Protein AF-A0AAW0KGP2-F1 (afdb_monomer_lite)

Foldseek 3Di:
DDDDDDDDDDDDDDDDPVPPCQLVVWFKKWFQQPDPQFATWIWTWHDDDDPDAIWTQTPVPRDTDHLQVRRVVRVHDRDPCSVVRMGGDPPPSPPD

Sequence (96 aa):
MDSPSKKPDHVENRVKEAGMNAMEDMPCVFTKGDGPNGRRVDGILYKYGKGEEVRIMCVCHGTFLSPAEFVKHAGGGDVTHPLRHIVINPSSTSFL

Radius of gyration: 21.21 Å; chains: 1; bounding box: 27×23×72 Å

pLDDT: mean 72.98, std 19.43, range [34.47, 94.0]

Secondary structure (DSSP, 8-state):
----------------SSSSSSSTT--EEEE---STT----EEEEE--TTTPPPEEEETTT--EE-HHHHHHHTT----S-GGGGEEE-GGGG---

Structure (mmCIF, N/CA/C/O backbone):
data_AF-A0AAW0KGP2-F1
#
_entry.id   AF-A0AAW0KGP2-F1
#
loop_
_atom_site.group_PDB
_atom_site.id
_atom_site.type_symbol
_atom_site.label_atom_id
_atom_site.label_alt_id
_atom_site.label_comp_id
_atom_site.label_asym_id
_atom_site.label_entity_id
_atom_site.label_seq_id
_atom_site.pdbx_PDB_ins_code
_atom_site.Cartn_x
_atom_site.Cartn_y
_atom_site.Cartn_z
_atom_site.occupancy
_atom_site.B_iso_or_equiv
_atom_site.auth_seq_id
_atom_site.auth_comp_id
_atom_site.auth_asym_id
_atom_site.auth_atom_id
_atom_site.pdbx_PDB_model_num
ATOM 1 N N . MET A 1 1 ? 8.317 -13.909 60.069 1.00 39.00 1 MET A N 1
ATOM 2 C CA . MET A 1 1 ? 7.043 -14.505 60.492 1.00 39.00 1 MET A CA 1
ATOM 3 C C . MET A 1 1 ? 6.015 -13.386 60.522 1.00 39.00 1 MET A C 1
ATOM 5 O O . MET A 1 1 ? 6.074 -12.532 61.392 1.00 39.00 1 MET A O 1
ATOM 9 N N . ASP A 1 2 ? 5.229 -13.365 59.441 1.00 34.47 2 ASP A N 1
ATOM 10 C CA . ASP A 1 2 ? 3.799 -13.030 59.376 1.00 34.47 2 ASP A CA 1
ATOM 11 C C . ASP A 1 2 ? 3.324 -11.569 59.525 1.00 34.47 2 ASP A C 1
ATOM 13 O O . ASP A 1 2 ? 3.557 -10.874 60.509 1.00 34.47 2 ASP A O 1
ATOM 17 N N . SER A 1 3 ? 2.591 -11.138 58.491 1.00 44.84 3 SER A N 1
ATOM 18 C CA . SER A 1 3 ? 1.701 -9.969 58.431 1.00 44.84 3 SER A CA 1
ATOM 19 C C . SER A 1 3 ? 0.517 -10.092 59.412 1.00 44.84 3 SER A C 1
ATOM 21 O O . SER A 1 3 ? 0.280 -11.176 59.947 1.00 44.84 3 SER A O 1
ATOM 23 N N . PRO A 1 4 ? -0.306 -9.033 59.593 1.00 50.16 4 PRO A N 1
ATOM 24 C CA . PRO A 1 4 ? -1.526 -8.969 58.769 1.00 50.16 4 PRO A CA 1
ATOM 25 C C . PRO A 1 4 ? -2.055 -7.565 58.382 1.00 50.16 4 PRO A C 1
ATOM 27 O O . PRO A 1 4 ? -1.877 -6.562 59.066 1.00 50.16 4 PRO A O 1
ATOM 30 N N . SER A 1 5 ? -2.785 -7.579 57.262 1.00 53.88 5 SER A N 1
ATOM 31 C CA . SER A 1 5 ? -3.578 -6.556 56.564 1.00 53.88 5 SER A CA 1
ATOM 32 C C . SER A 1 5 ? -4.433 -5.576 57.382 1.00 53.88 5 SER A C 1
ATOM 34 O O . SER A 1 5 ? -5.180 -5.977 58.274 1.00 53.88 5 SER A O 1
ATOM 36 N N . LYS A 1 6 ? -4.536 -4.334 56.878 1.00 45.31 6 LYS A N 1
ATOM 37 C CA . LYS A 1 6 ? -5.795 -3.563 56.858 1.00 45.31 6 LYS A CA 1
ATOM 38 C C . LYS A 1 6 ? -5.825 -2.575 55.681 1.00 45.31 6 LYS A C 1
ATOM 40 O O . LYS A 1 6 ? -4.973 -1.711 55.542 1.00 45.31 6 LYS A O 1
ATOM 45 N N . LYS A 1 7 ? -6.826 -2.773 54.830 1.00 49.00 7 LYS A N 1
ATOM 46 C CA . LYS A 1 7 ? -7.209 -2.011 53.635 1.00 49.00 7 LYS A CA 1
ATOM 47 C C . LYS A 1 7 ? -8.081 -0.806 54.017 1.00 49.00 7 LYS A C 1
ATOM 49 O O . LYS A 1 7 ? -8.911 -0.965 54.914 1.00 49.00 7 LYS A O 1
ATOM 54 N N . PRO A 1 8 ? -7.969 0.333 53.319 1.00 43.59 8 PRO A N 1
ATOM 55 C CA . PRO A 1 8 ? -9.096 1.231 53.145 1.00 43.59 8 PRO A CA 1
ATOM 56 C C . PRO A 1 8 ? -9.498 1.2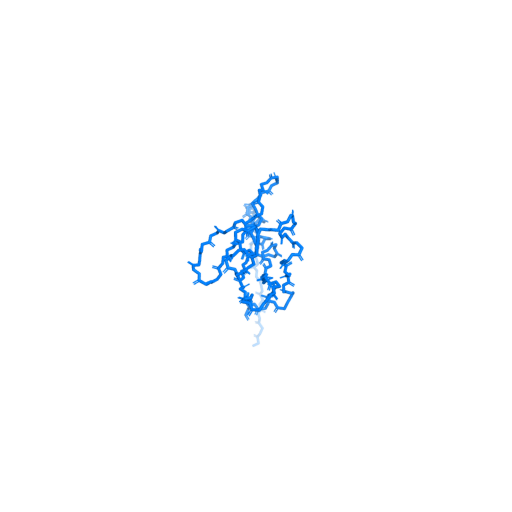88 51.668 1.00 43.59 8 PRO A C 1
ATOM 58 O O . PRO A 1 8 ? -8.705 1.631 50.792 1.00 43.59 8 PRO A O 1
ATOM 61 N N . ASP A 1 9 ? -10.752 0.930 51.420 1.00 48.28 9 ASP A N 1
ATOM 62 C CA . ASP A 1 9 ? -11.486 1.207 50.195 1.00 48.28 9 ASP A CA 1
ATOM 63 C C . ASP A 1 9 ? -11.583 2.726 49.972 1.00 48.28 9 ASP A C 1
ATOM 65 O O . ASP A 1 9 ? -12.031 3.461 50.855 1.00 48.28 9 ASP A O 1
ATOM 69 N N . HIS A 1 10 ? -11.195 3.200 48.786 1.00 47.25 10 HIS A N 1
ATOM 70 C CA . HIS A 1 10 ? -11.534 4.545 48.328 1.00 47.25 10 HIS A CA 1
ATOM 71 C C . HIS A 1 10 ? -11.944 4.533 46.849 1.00 47.25 10 HIS A C 1
ATOM 73 O O . HIS A 1 10 ? -11.120 4.424 45.947 1.00 47.25 10 HIS A O 1
ATOM 79 N N . VAL A 1 11 ? -13.264 4.590 46.672 1.00 46.59 11 VAL A N 1
ATOM 80 C CA . VAL A 1 11 ? -14.072 5.243 45.629 1.00 46.59 11 VAL A CA 1
ATOM 81 C C . VAL A 1 11 ? -13.359 5.721 44.350 1.00 46.59 11 VAL A C 1
ATOM 83 O O . VAL A 1 11 ? -12.544 6.639 44.367 1.00 46.59 11 VAL A O 1
ATOM 86 N N . GLU A 1 12 ? -13.82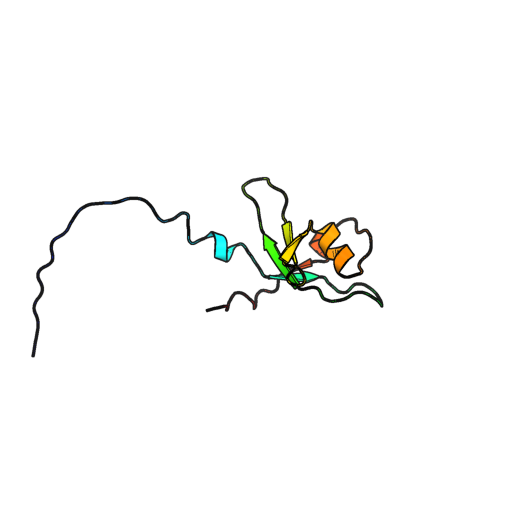2 5.113 43.252 1.00 52.31 12 GLU A N 1
ATOM 87 C CA . GLU A 1 12 ? -14.086 5.622 41.896 1.00 52.31 12 GLU A CA 1
ATOM 88 C C . GLU A 1 12 ? -13.135 6.641 41.242 1.00 52.31 12 GLU A C 1
ATOM 90 O O . GLU A 1 12 ? -13.171 7.840 41.518 1.00 52.31 12 GLU A O 1
ATOM 95 N N . ASN A 1 13 ? -12.496 6.219 40.143 1.00 41.84 13 ASN A N 1
ATOM 96 C CA . ASN A 1 13 ? -12.551 7.036 38.933 1.00 41.84 13 ASN A CA 1
ATOM 97 C C . ASN A 1 13 ? -12.514 6.183 37.659 1.00 41.84 13 ASN A C 1
ATOM 99 O O . ASN A 1 13 ? -11.523 5.543 37.316 1.00 41.84 13 ASN A O 1
ATOM 103 N N . ARG A 1 14 ? -13.653 6.221 36.968 1.00 55.62 14 ARG A N 1
ATOM 104 C CA . ARG A 1 14 ? -13.844 6.044 35.528 1.00 55.62 14 ARG A CA 1
ATOM 105 C C . ARG A 1 14 ? -12.673 6.658 34.742 1.00 55.62 14 ARG A C 1
ATOM 107 O O . ARG A 1 14 ? -12.099 7.642 35.179 1.00 55.62 14 ARG A O 1
ATOM 114 N N . VAL A 1 15 ? -12.441 6.150 33.531 1.00 50.66 15 VAL A N 1
ATOM 115 C CA . VAL A 1 15 ? -11.436 6.586 32.537 1.00 50.66 15 VAL A CA 1
ATOM 116 C C . VAL A 1 15 ? -10.142 5.774 32.603 1.00 50.66 15 VAL A C 1
ATOM 118 O O . VAL A 1 15 ? -9.241 6.097 33.369 1.00 50.66 15 VAL A O 1
ATOM 121 N N . LYS A 1 16 ? -10.058 4.744 31.742 1.00 48.50 16 LYS A N 1
ATOM 122 C CA . LYS A 1 16 ? -8.903 4.386 30.881 1.00 48.50 16 LYS A CA 1
ATOM 123 C C . LYS A 1 16 ? -9.112 3.003 30.229 1.00 48.50 16 LYS A C 1
ATOM 125 O O . LYS A 1 16 ? -8.332 2.092 30.4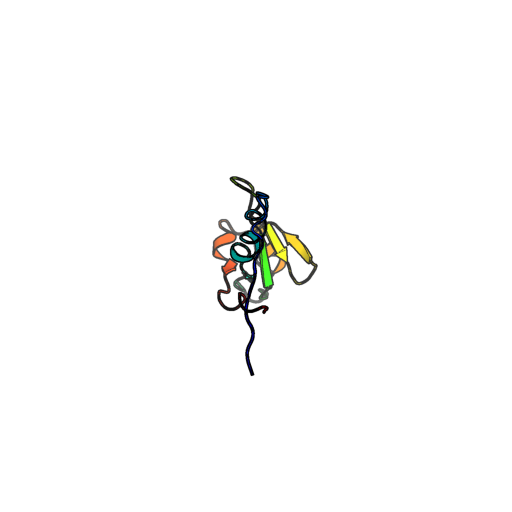42 1.00 48.50 16 LYS A O 1
ATOM 130 N N . GLU A 1 17 ? -10.146 2.841 29.402 1.00 42.56 17 GLU A N 1
ATOM 131 C CA . GLU A 1 17 ? -10.279 1.641 28.538 1.00 42.56 17 GLU A CA 1
ATOM 132 C C . GLU A 1 17 ? -10.234 1.962 27.035 1.00 42.56 17 GLU A C 1
ATOM 134 O O . GLU A 1 17 ? -10.352 1.078 26.195 1.00 42.56 17 GLU A O 1
ATOM 139 N N . ALA A 1 18 ? -9.992 3.221 26.658 1.00 45.91 18 ALA A N 1
ATOM 140 C CA . ALA A 1 18 ? -9.881 3.622 25.251 1.00 45.91 18 ALA A CA 1
ATOM 141 C C . ALA A 1 18 ? -8.429 3.669 24.726 1.00 45.91 18 ALA A C 1
ATOM 143 O O . ALA A 1 18 ? -8.203 4.138 23.616 1.00 45.91 18 ALA A O 1
ATOM 144 N N . GLY A 1 19 ? -7.441 3.236 25.520 1.00 44.91 19 GLY A N 1
ATOM 145 C CA . GLY A 1 19 ? -6.017 3.458 25.228 1.00 44.91 19 GLY A CA 1
ATOM 146 C C . GLY A 1 19 ? -5.187 2.220 24.888 1.00 44.91 19 GLY A C 1
ATOM 147 O O . GLY A 1 19 ? -4.057 2.388 24.455 1.00 44.91 19 GLY A O 1
ATOM 148 N N . MET A 1 20 ? -5.703 1.001 25.079 1.00 45.72 20 MET A N 1
ATOM 149 C CA . MET A 1 20 ? -4.904 -0.235 24.960 1.00 45.72 20 MET A CA 1
ATOM 150 C C . MET A 1 20 ? -5.259 -1.109 23.747 1.00 45.72 20 MET A C 1
ATOM 152 O O . MET A 1 20 ? -4.451 -1.937 23.356 1.00 45.72 20 MET A O 1
ATOM 156 N N . ASN A 1 21 ? -6.394 -0.867 23.080 1.00 46.34 21 ASN A N 1
ATOM 157 C CA . ASN A 1 21 ? -6.872 -1.719 21.977 1.00 46.34 21 ASN A CA 1
ATOM 158 C C . ASN A 1 21 ? -6.380 -1.284 20.579 1.00 46.34 21 ASN A C 1
ATOM 160 O O . ASN A 1 21 ? -6.595 -1.988 19.601 1.00 46.34 21 ASN A O 1
ATOM 164 N N . ALA A 1 22 ? -5.745 -0.112 20.445 1.00 50.97 22 ALA A N 1
ATOM 165 C CA . ALA A 1 22 ? -5.276 0.378 19.140 1.00 50.97 22 ALA A CA 1
ATOM 166 C C . ALA A 1 22 ? -3.969 -0.295 18.682 1.00 50.97 22 ALA A C 1
ATOM 168 O O . ALA A 1 22 ? -3.689 -0.334 17.488 1.00 50.97 22 ALA A O 1
ATOM 169 N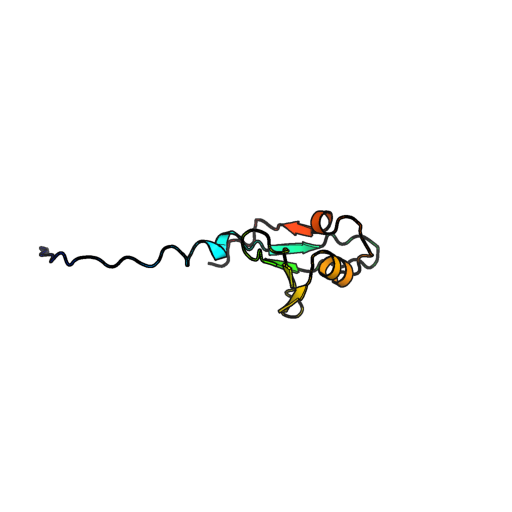 N . MET A 1 23 ? -3.193 -0.844 19.626 1.00 51.19 23 MET A N 1
ATOM 170 C CA . MET A 1 23 ? -1.955 -1.583 19.346 1.00 51.19 23 MET A CA 1
ATOM 171 C C . MET A 1 23 ? -2.250 -2.913 18.633 1.00 51.19 23 MET A C 1
ATOM 173 O O . MET A 1 23 ? -1.472 -3.360 17.797 1.00 51.19 23 MET A O 1
ATOM 177 N N . GLU A 1 24 ? -3.382 -3.543 18.966 1.00 53.75 24 GLU A N 1
ATOM 178 C CA . GLU A 1 24 ? -3.760 -4.876 18.480 1.00 53.75 24 GLU A CA 1
ATOM 179 C C . GLU A 1 24 ? -4.340 -4.857 17.051 1.00 53.75 24 GLU A C 1
ATOM 181 O O . GLU A 1 24 ? -4.369 -5.892 16.391 1.00 53.75 24 GLU A O 1
ATOM 186 N N . ASP A 1 25 ? -4.743 -3.690 16.529 1.00 63.53 25 ASP A N 1
ATOM 187 C CA . ASP A 1 25 ? -5.329 -3.530 15.181 1.00 63.53 25 ASP A CA 1
ATOM 188 C C . ASP A 1 25 ? -4.334 -2.943 14.150 1.00 63.53 25 ASP A C 1
ATOM 190 O O . ASP A 1 25 ? -4.723 -2.590 13.032 1.00 63.53 25 ASP A O 1
ATOM 194 N N . MET A 1 26 ? -3.043 -2.832 14.502 1.00 79.06 26 MET A N 1
ATOM 195 C CA . MET A 1 26 ? -1.974 -2.301 13.636 1.00 79.06 26 MET A CA 1
ATOM 196 C C . MET A 1 26 ? -0.972 -3.388 13.207 1.00 79.06 26 MET A C 1
ATOM 198 O O . MET A 1 26 ? 0.184 -3.381 13.636 1.00 79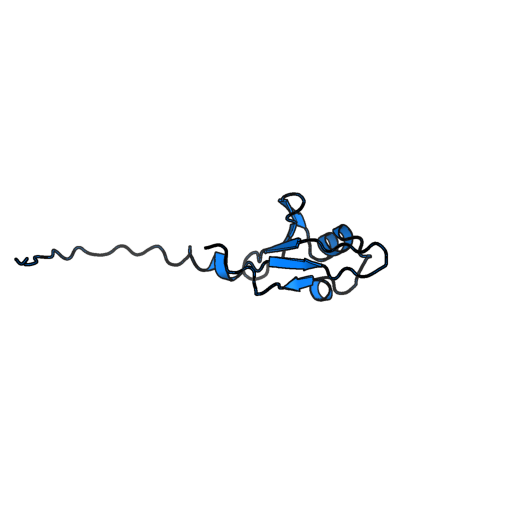.06 26 MET A O 1
ATOM 202 N N . PRO A 1 27 ? -1.381 -4.354 12.363 1.00 85.88 27 PRO A N 1
ATOM 203 C CA . PRO A 1 27 ? -0.505 -5.439 11.942 1.00 85.88 27 PRO A CA 1
ATOM 204 C C . PRO A 1 27 ? 0.657 -4.931 11.082 1.00 85.88 27 PRO A C 1
ATOM 206 O O . PRO A 1 27 ? 0.485 -4.041 10.240 1.00 85.88 27 PRO A O 1
ATOM 209 N N . CYS A 1 28 ? 1.830 -5.559 11.213 1.00 90.75 28 CYS A N 1
ATOM 210 C CA . CYS A 1 28 ? 2.874 -5.377 10.213 1.00 90.75 28 CYS A CA 1
ATOM 211 C C . CYS A 1 28 ? 2.442 -6.043 8.911 1.00 90.75 28 CYS A C 1
ATOM 213 O O . CYS A 1 28 ? 1.836 -7.118 8.886 1.00 90.75 28 CYS A O 1
ATOM 215 N N . VAL A 1 29 ? 2.776 -5.395 7.812 1.00 92.81 29 VAL A N 1
ATOM 216 C CA . VAL A 1 29 ? 2.454 -5.832 6.465 1.00 92.81 29 VAL A CA 1
ATOM 217 C C . VAL A 1 29 ? 3.696 -5.778 5.598 1.00 92.81 29 VAL A C 1
ATOM 219 O O . VAL A 1 29 ? 4.649 -5.065 5.901 1.00 92.81 29 VAL A O 1
ATOM 222 N N . PHE A 1 30 ? 3.677 -6.504 4.491 1.00 92.75 30 PHE A N 1
ATOM 223 C CA . PHE A 1 30 ? 4.678 -6.352 3.449 1.00 92.75 30 PHE A CA 1
ATOM 224 C C . PHE A 1 30 ? 4.062 -6.504 2.062 1.00 92.75 30 PHE A C 1
ATOM 226 O O . PHE A 1 30 ? 3.021 -7.143 1.894 1.00 92.75 30 PHE A O 1
ATOM 233 N N . THR A 1 31 ? 4.698 -5.914 1.055 1.00 92.44 31 THR A N 1
ATOM 234 C CA . THR A 1 31 ? 4.307 -6.109 -0.345 1.00 92.44 31 THR A CA 1
ATOM 235 C C . THR A 1 31 ? 4.717 -7.492 -0.848 1.00 92.44 31 THR A C 1
ATOM 237 O O . THR A 1 31 ? 5.826 -7.968 -0.587 1.00 92.44 31 THR A O 1
ATOM 240 N N . LYS A 1 32 ? 3.853 -8.136 -1.637 1.00 84.19 32 LYS A N 1
ATOM 241 C CA . LYS A 1 32 ? 4.287 -9.210 -2.535 1.00 84.19 32 LYS A CA 1
ATOM 242 C C . LYS A 1 32 ? 5.197 -8.567 -3.574 1.00 84.19 32 LYS A C 1
ATOM 244 O O . LYS A 1 32 ? 4.790 -7.630 -4.256 1.00 84.19 32 LYS A O 1
ATOM 249 N N . GLY A 1 33 ? 6.443 -9.021 -3.650 1.00 68.50 33 GLY A N 1
ATOM 250 C CA . GLY A 1 33 ? 7.347 -8.601 -4.713 1.00 68.50 33 GLY A CA 1
ATOM 251 C C . GLY A 1 33 ? 6.852 -9.175 -6.036 1.00 68.50 33 GLY A C 1
ATOM 252 O O . GLY A 1 33 ? 7.217 -10.292 -6.384 1.00 68.50 33 GLY A O 1
ATOM 253 N N . ASP A 1 34 ? 5.996 -8.443 -6.743 1.00 61.62 34 ASP A N 1
ATOM 254 C CA . ASP A 1 34 ? 5.509 -8.857 -8.056 1.00 61.62 34 ASP A CA 1
ATOM 255 C C . ASP A 1 34 ? 6.426 -8.266 -9.142 1.00 61.62 34 ASP A C 1
ATOM 257 O O . ASP A 1 34 ? 6.434 -7.060 -9.387 1.00 61.62 34 ASP A O 1
ATOM 261 N N . GLY A 1 35 ? 7.219 -9.126 -9.791 1.00 58.66 35 GLY A N 1
ATOM 262 C CA . GLY A 1 35 ? 8.044 -8.793 -10.961 1.00 58.66 35 GLY A CA 1
ATOM 263 C C . GLY A 1 35 ? 9.565 -8.795 -10.723 1.00 58.66 35 GLY A C 1
ATOM 264 O O . GLY A 1 35 ? 10.022 -8.830 -9.584 1.00 58.66 35 GLY A O 1
ATOM 265 N N . PRO A 1 36 ? 10.379 -8.730 -11.798 1.00 61.91 36 PRO A N 1
ATOM 266 C CA . PRO A 1 36 ? 11.846 -8.836 -11.734 1.00 61.91 36 PRO A CA 1
ATOM 267 C C . PRO A 1 36 ? 12.529 -7.705 -10.945 1.00 61.91 36 PRO A C 1
ATOM 269 O O . PRO A 1 36 ? 13.676 -7.850 -10.538 1.00 61.91 36 PRO A O 1
ATOM 272 N N . ASN A 1 37 ? 11.818 -6.596 -10.715 1.00 66.12 37 ASN A N 1
ATOM 273 C CA . ASN A 1 37 ? 12.281 -5.440 -9.944 1.00 66.12 37 ASN A CA 1
ATOM 274 C C . ASN A 1 37 ? 11.523 -5.258 -8.616 1.00 66.12 37 ASN A C 1
ATOM 276 O O . ASN A 1 37 ? 11.815 -4.312 -7.880 1.00 66.12 37 ASN A O 1
ATOM 280 N N . GLY A 1 38 ? 10.543 -6.122 -8.326 1.00 68.12 38 GLY A N 1
ATOM 281 C CA . GLY A 1 38 ? 9.711 -6.026 -7.133 1.00 68.12 38 GLY A CA 1
ATOM 282 C C . GLY A 1 38 ? 10.534 -6.326 -5.885 1.00 68.12 38 GLY A C 1
ATOM 283 O O . GLY A 1 38 ? 11.172 -7.374 -5.785 1.00 68.12 38 GLY A O 1
ATOM 284 N N . ARG A 1 39 ? 10.531 -5.406 -4.920 1.00 82.25 39 ARG A N 1
ATOM 285 C CA . ARG A 1 39 ? 11.209 -5.582 -3.631 1.00 82.25 39 ARG A CA 1
ATOM 286 C C . ARG A 1 39 ? 10.182 -5.795 -2.537 1.00 82.25 39 ARG A C 1
ATOM 288 O O . ARG A 1 39 ? 9.106 -5.206 -2.550 1.00 82.25 39 ARG A O 1
ATOM 295 N N . ARG A 1 40 ? 10.538 -6.612 -1.550 1.00 88.56 40 ARG A N 1
ATOM 296 C CA . ARG A 1 40 ? 9.761 -6.698 -0.317 1.00 88.56 40 ARG A CA 1
ATOM 297 C C . ARG A 1 40 ? 9.951 -5.393 0.453 1.00 88.56 40 ARG A C 1
ATOM 299 O O . ARG A 1 40 ? 11.076 -5.065 0.824 1.00 88.56 40 ARG A O 1
ATOM 306 N N . VAL A 1 41 ? 8.862 -4.667 0.668 1.00 91.88 41 VAL A N 1
ATOM 307 C CA . VAL A 1 41 ? 8.825 -3.472 1.517 1.00 91.88 41 VAL A CA 1
ATOM 308 C C . VAL A 1 41 ? 7.945 -3.780 2.713 1.00 91.88 41 VAL A C 1
ATOM 310 O O . VAL A 1 41 ? 6.827 -4.259 2.537 1.00 91.88 41 VAL A O 1
ATOM 313 N N . ASP A 1 42 ? 8.454 -3.518 3.913 1.00 92.75 42 ASP A N 1
ATOM 314 C CA . ASP A 1 42 ? 7.721 -3.673 5.166 1.00 92.75 42 ASP A CA 1
ATOM 315 C C . ASP A 1 42 ? 6.967 -2.385 5.535 1.00 92.75 42 ASP A C 1
ATOM 317 O O . ASP A 1 42 ? 7.376 -1.261 5.224 1.00 92.75 42 ASP A O 1
ATOM 321 N N . GLY A 1 43 ? 5.845 -2.548 6.221 1.00 93.12 43 GLY A N 1
ATOM 322 C CA . GLY A 1 43 ? 5.017 -1.449 6.687 1.00 93.12 43 GLY A CA 1
ATOM 323 C C . GLY A 1 43 ? 4.179 -1.833 7.896 1.00 93.12 43 GLY A C 1
ATOM 324 O O . GLY A 1 43 ? 4.118 -2.997 8.286 1.00 93.12 43 GLY A O 1
ATOM 325 N N . ILE A 1 44 ? 3.513 -0.848 8.484 1.00 92.31 44 ILE A N 1
ATOM 326 C CA . ILE A 1 44 ? 2.532 -1.047 9.554 1.00 92.31 44 ILE A CA 1
ATOM 327 C C . ILE A 1 44 ? 1.194 -0.535 9.042 1.00 92.31 44 ILE A C 1
ATOM 329 O O . ILE A 1 44 ? 1.087 0.621 8.619 1.00 92.31 44 ILE A O 1
ATOM 333 N N . LEU A 1 45 ? 0.186 -1.406 9.031 1.00 89.38 45 LEU A N 1
ATOM 334 C CA . LEU A 1 45 ? -1.162 -1.021 8.645 1.00 89.38 45 LEU A CA 1
ATOM 335 C C . LEU A 1 45 ? -1.758 -0.133 9.735 1.00 89.38 45 LEU A C 1
ATOM 337 O O . LEU A 1 45 ? -1.715 -0.465 10.915 1.00 89.38 45 LEU A O 1
ATOM 341 N N . TYR A 1 46 ? -2.345 0.979 9.323 1.00 85.38 46 TYR A N 1
ATOM 342 C CA . TYR A 1 46 ? -2.978 1.943 10.199 1.00 85.38 46 TYR A CA 1
ATOM 343 C C . TYR A 1 46 ? -4.413 2.171 9.722 1.00 85.38 46 TYR A C 1
ATOM 345 O O . TYR A 1 46 ? -4.653 2.716 8.639 1.00 85.38 46 TYR A O 1
ATOM 353 N N . LYS A 1 47 ? -5.382 1.728 10.527 1.00 75.44 47 LYS A N 1
ATOM 354 C CA . LYS A 1 47 ? -6.797 2.047 10.319 1.00 75.44 47 LYS A CA 1
ATOM 355 C C . LYS A 1 47 ? -7.120 3.347 11.042 1.00 75.44 47 LYS A C 1
ATOM 357 O O . LYS A 1 47 ? -6.993 3.439 12.259 1.00 75.44 47 LYS A O 1
ATOM 362 N N . TYR A 1 48 ? -7.563 4.332 10.280 1.00 61.09 48 TYR A N 1
ATOM 363 C CA . TYR A 1 48 ? -8.147 5.556 10.801 1.00 61.09 48 TYR A CA 1
ATOM 364 C C . TYR A 1 48 ? -9.666 5.309 10.969 1.00 61.09 48 TYR A C 1
ATOM 366 O O . TYR A 1 48 ? -10.353 5.004 10.001 1.00 61.09 48 TYR A O 1
ATOM 374 N N . GLY A 1 49 ? -10.164 5.314 12.212 1.00 63.94 49 GLY A N 1
ATOM 375 C CA . GLY A 1 49 ? -11.589 5.442 12.565 1.00 63.94 49 GLY A CA 1
ATOM 376 C C . GLY A 1 49 ? -12.630 4.510 11.909 1.00 63.94 49 GLY A C 1
ATOM 377 O O . GLY A 1 49 ? -12.346 3.553 11.192 1.00 63.94 49 GLY A O 1
ATOM 378 N N . LYS A 1 50 ? -13.916 4.780 12.182 1.00 59.25 50 LYS A N 1
ATOM 379 C CA . LYS A 1 50 ? -15.038 4.141 11.473 1.00 59.25 50 LYS A CA 1
ATOM 380 C C . LYS A 1 50 ? -15.280 4.887 10.162 1.00 59.25 50 LYS A C 1
ATOM 382 O O . LYS A 1 50 ? -15.936 5.923 10.164 1.00 59.25 50 LYS A O 1
ATOM 387 N N . GLY A 1 51 ? -14.791 4.321 9.061 1.00 63.94 51 GLY A N 1
ATOM 388 C CA . GLY A 1 51 ? -15.069 4.800 7.704 1.00 63.94 51 GLY A CA 1
ATOM 389 C C . GLY A 1 51 ? -13.957 5.621 7.050 1.00 63.94 51 GLY A C 1
ATOM 390 O O . GLY A 1 51 ? -14.196 6.150 5.968 1.00 63.94 51 GLY A O 1
ATOM 391 N N . GLU A 1 52 ? -12.767 5.727 7.653 1.00 65.44 52 GLU A N 1
ATOM 392 C CA . GLU A 1 52 ? -11.627 6.380 6.998 1.00 65.44 52 GLU A CA 1
ATOM 393 C C . GLU A 1 52 ? -10.781 5.370 6.201 1.00 65.44 52 GLU A C 1
ATOM 395 O O . GLU A 1 52 ? -10.839 4.152 6.398 1.00 65.44 52 GLU A O 1
ATOM 400 N N . GLU A 1 53 ? -10.013 5.890 5.246 1.00 73.56 53 GLU A N 1
ATOM 401 C CA . GLU A 1 53 ? -9.177 5.100 4.346 1.00 73.56 53 GLU A CA 1
ATOM 402 C C . GLU A 1 53 ? -7.970 4.510 5.091 1.00 73.56 53 GLU A C 1
ATOM 404 O O . GLU A 1 53 ? -7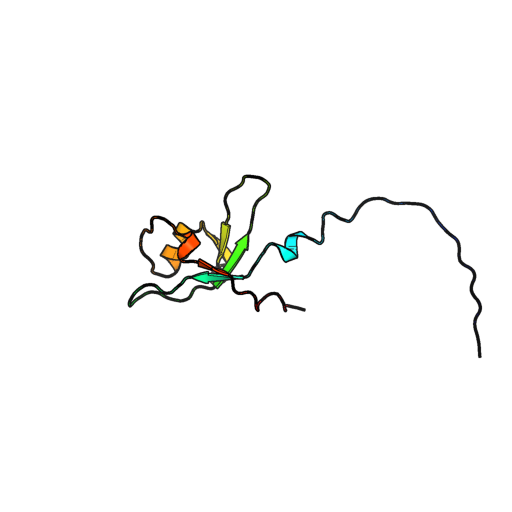.292 5.188 5.869 1.00 73.56 53 GLU A O 1
ATOM 409 N N . VAL A 1 54 ? -7.684 3.228 4.849 1.00 84.62 54 VAL A N 1
ATOM 410 C CA . VAL A 1 54 ? -6.518 2.557 5.432 1.00 84.62 54 VAL A CA 1
ATOM 411 C C . VAL A 1 54 ? -5.228 3.179 4.904 1.00 84.62 54 VAL A C 1
ATOM 413 O O . VAL A 1 54 ? -5.069 3.376 3.698 1.00 84.62 54 VAL A O 1
ATOM 416 N N . ARG A 1 55 ? -4.279 3.450 5.799 1.00 91.06 55 ARG A N 1
ATOM 417 C CA . ARG A 1 55 ? -2.928 3.887 5.429 1.00 91.06 55 ARG A CA 1
ATOM 418 C C . ARG A 1 55 ? -1.900 2.872 5.884 1.00 91.06 55 ARG A C 1
ATOM 420 O O . ARG A 1 55 ? -2.143 2.091 6.796 1.00 91.06 55 ARG A O 1
ATOM 427 N N . ILE A 1 56 ? -0.740 2.887 5.247 1.00 92.62 56 ILE A N 1
ATOM 428 C CA . ILE A 1 56 ? 0.385 2.029 5.604 1.00 92.62 56 ILE A CA 1
ATOM 429 C C . ILE A 1 56 ? 1.569 2.932 5.887 1.00 92.62 56 ILE A C 1
ATOM 431 O O . ILE A 1 56 ? 2.008 3.677 5.012 1.00 92.62 56 ILE A O 1
ATOM 435 N N . MET A 1 57 ? 2.086 2.878 7.109 1.00 92.94 57 MET A N 1
ATOM 436 C CA . MET A 1 57 ? 3.357 3.517 7.421 1.00 92.94 57 MET A CA 1
ATOM 437 C C . MET A 1 57 ? 4.476 2.655 6.844 1.00 92.94 57 MET A C 1
ATOM 439 O O . MET A 1 57 ? 4.660 1.520 7.279 1.00 92.94 57 MET A O 1
ATOM 443 N N . CYS A 1 58 ? 5.206 3.171 5.859 1.00 93.88 58 CYS A N 1
ATOM 444 C CA . CYS A 1 58 ? 6.362 2.481 5.298 1.00 93.88 58 CYS A CA 1
ATOM 445 C C . CYS A 1 58 ? 7.535 2.552 6.281 1.00 93.88 58 CYS A C 1
ATOM 447 O O . CYS A 1 58 ? 7.938 3.650 6.672 1.00 93.88 58 CYS A O 1
ATOM 449 N N . VAL A 1 59 ? 8.134 1.414 6.643 1.00 92.50 59 VAL A N 1
ATOM 450 C CA . VAL A 1 59 ? 9.262 1.416 7.596 1.00 92.50 59 VAL A CA 1
ATOM 451 C C . VAL A 1 59 ? 10.563 1.937 6.982 1.00 92.50 59 VAL A C 1
ATOM 453 O O . VAL A 1 59 ? 11.479 2.291 7.715 1.00 92.50 59 VAL A O 1
ATOM 456 N N . CYS A 1 60 ? 10.655 2.025 5.650 1.00 87.06 60 CYS A N 1
ATOM 457 C CA . CYS A 1 60 ? 11.842 2.556 4.977 1.00 87.06 60 CYS A CA 1
ATOM 458 C C . CYS A 1 60 ? 12.045 4.054 5.246 1.00 87.06 60 CYS A C 1
ATOM 460 O O . CYS A 1 60 ? 13.181 4.505 5.351 1.00 87.06 60 CYS A O 1
ATOM 462 N N . HIS A 1 61 ? 10.955 4.823 5.341 1.00 84.50 61 HIS A N 1
ATOM 463 C CA . HIS A 1 61 ? 11.003 6.291 5.416 1.00 84.50 61 HIS A CA 1
ATOM 464 C C . HIS A 1 61 ? 10.153 6.885 6.547 1.00 84.50 61 HIS A C 1
ATOM 466 O O . HIS A 1 61 ? 10.230 8.084 6.797 1.00 84.50 61 HIS A O 1
ATOM 472 N N . GLY A 1 62 ? 9.308 6.082 7.201 1.00 88.88 62 GLY A N 1
ATOM 473 C CA . GLY A 1 62 ? 8.376 6.548 8.231 1.00 88.88 62 GLY A CA 1
ATOM 474 C C . GLY A 1 62 ? 7.195 7.361 7.692 1.00 88.88 62 GLY A C 1
ATOM 475 O O . GLY A 1 62 ? 6.509 8.023 8.463 1.00 88.88 62 GLY A O 1
ATOM 476 N N . THR A 1 63 ? 6.945 7.344 6.379 1.00 90.62 63 THR A N 1
ATOM 477 C CA . THR A 1 63 ? 5.836 8.080 5.758 1.00 90.62 63 THR A CA 1
ATOM 478 C C . THR A 1 63 ? 4.604 7.199 5.575 1.00 90.62 63 THR A C 1
ATOM 480 O O . THR A 1 63 ? 4.702 5.996 5.321 1.00 90.62 63 THR A O 1
ATOM 483 N N . PHE A 1 64 ? 3.423 7.810 5.688 1.00 92.50 64 PHE A N 1
ATOM 484 C CA . PHE A 1 64 ? 2.158 7.139 5.407 1.00 92.50 64 PHE A CA 1
ATOM 485 C C . PHE A 1 64 ? 1.867 7.143 3.911 1.00 92.50 64 PHE A C 1
ATOM 487 O O . PHE A 1 64 ? 1.778 8.201 3.288 1.00 92.50 64 PHE A O 1
ATOM 494 N N . LEU A 1 65 ? 1.658 5.953 3.365 1.00 92.81 65 LEU A N 1
ATOM 495 C CA . LEU A 1 65 ? 1.282 5.715 1.981 1.00 92.81 65 LEU A CA 1
ATOM 496 C C . LEU A 1 65 ? -0.137 5.142 1.926 1.00 92.81 65 LEU A C 1
ATOM 498 O O . LEU A 1 65 ? -0.575 4.438 2.841 1.00 92.81 65 LEU A O 1
ATOM 502 N N . SER A 1 66 ? -0.858 5.427 0.841 1.00 93.25 66 SER A N 1
ATOM 503 C CA . SER A 1 66 ? -2.046 4.641 0.504 1.00 93.25 66 SER A CA 1
ATOM 504 C C . SER A 1 66 ? -1.615 3.222 0.099 1.00 93.25 66 SER A C 1
ATOM 506 O O . SER A 1 66 ? -0.448 3.005 -0.251 1.00 93.25 66 SER A O 1
ATOM 508 N N . PRO A 1 67 ? -2.525 2.236 0.084 1.00 92.88 67 PRO A N 1
ATOM 509 C CA . PRO A 1 67 ? -2.203 0.892 -0.387 1.00 92.88 67 PRO A CA 1
ATOM 510 C C . PRO A 1 67 ? -1.595 0.859 -1.797 1.00 92.88 67 PRO A C 1
ATOM 512 O O . PRO A 1 67 ? -0.662 0.098 -2.041 1.00 92.88 67 PRO A O 1
ATOM 515 N N . ALA A 1 68 ? -2.087 1.695 -2.719 1.00 93.62 68 ALA A N 1
ATOM 516 C CA . ALA A 1 68 ? -1.559 1.781 -4.083 1.00 93.62 68 ALA A CA 1
ATOM 517 C C . ALA A 1 68 ? -0.134 2.347 -4.108 1.00 93.62 68 ALA A C 1
ATOM 519 O O . ALA A 1 68 ? 0.750 1.770 -4.741 1.00 93.62 68 ALA A O 1
ATOM 520 N N . GLU A 1 69 ? 0.103 3.432 -3.369 1.00 94.00 69 GLU A N 1
ATOM 521 C CA . GLU A 1 69 ? 1.424 4.056 -3.280 1.00 94.00 69 GLU A CA 1
ATOM 522 C C . GLU A 1 69 ? 2.443 3.127 -2.612 1.00 94.00 69 GLU A C 1
ATOM 524 O O . GLU A 1 69 ? 3.587 3.051 -3.051 1.00 94.00 69 GLU A O 1
ATOM 529 N N . PHE A 1 70 ? 2.033 2.350 -1.607 1.00 94.00 70 PHE A N 1
ATOM 530 C CA . PHE A 1 70 ? 2.895 1.356 -0.966 1.00 94.00 70 PHE A CA 1
ATOM 531 C C . PHE A 1 70 ? 3.322 0.241 -1.940 1.00 94.00 70 PHE A C 1
ATOM 533 O O . PHE A 1 70 ? 4.492 -0.142 -1.968 1.00 94.00 70 PHE A O 1
ATOM 540 N N . VAL A 1 71 ? 2.407 -0.233 -2.796 1.00 92.81 71 VAL A N 1
ATOM 541 C CA . VAL A 1 71 ? 2.717 -1.220 -3.849 1.00 92.81 71 VAL A CA 1
ATOM 542 C C . VAL A 1 71 ? 3.653 -0.633 -4.909 1.00 92.81 71 VAL A C 1
ATOM 544 O O . VAL A 1 71 ? 4.641 -1.274 -5.270 1.00 92.81 71 VAL A O 1
ATOM 547 N N . LYS A 1 72 ? 3.408 0.600 -5.366 1.00 92.19 72 LYS A N 1
ATOM 548 C CA . LYS A 1 72 ? 4.310 1.294 -6.303 1.00 92.19 72 LYS A CA 1
ATOM 549 C C . LYS A 1 72 ? 5.694 1.521 -5.720 1.00 92.19 72 LYS A C 1
ATOM 551 O O . LYS A 1 72 ? 6.699 1.337 -6.401 1.00 92.19 72 LYS A O 1
ATOM 556 N N . HIS A 1 73 ? 5.753 1.882 -4.443 1.00 92.12 73 HIS A N 1
ATOM 557 C CA . HIS A 1 73 ? 7.003 2.116 -3.738 1.00 92.12 73 HIS A CA 1
ATOM 558 C C . HIS A 1 73 ? 7.897 0.864 -3.709 1.00 92.12 73 HIS A C 1
ATOM 560 O O . HIS A 1 73 ? 9.116 0.967 -3.843 1.00 92.12 73 HIS A O 1
ATOM 566 N N . ALA A 1 74 ? 7.288 -0.320 -3.634 1.00 90.88 74 ALA A N 1
ATOM 567 C CA . ALA A 1 74 ? 7.963 -1.610 -3.746 1.00 90.88 74 ALA A CA 1
ATOM 568 C C . ALA A 1 74 ? 8.424 -1.979 -5.171 1.00 90.88 74 ALA A C 1
ATOM 570 O O . ALA A 1 74 ? 8.952 -3.071 -5.381 1.00 90.88 74 ALA A O 1
ATOM 571 N N . GLY A 1 75 ? 8.238 -1.096 -6.154 1.00 88.88 75 GLY A N 1
ATOM 572 C CA . GLY A 1 75 ? 8.513 -1.370 -7.564 1.00 88.88 75 GLY A CA 1
ATOM 573 C C . GLY A 1 75 ? 7.368 -2.083 -8.288 1.00 88.88 75 GLY A C 1
ATOM 574 O O . GLY A 1 75 ? 7.567 -2.556 -9.405 1.00 88.88 75 GLY A O 1
ATOM 575 N N . GLY A 1 76 ? 6.187 -2.171 -7.667 1.00 86.75 76 GLY A N 1
ATOM 576 C CA . GLY A 1 76 ? 4.967 -2.631 -8.323 1.00 86.75 76 GLY A CA 1
ATOM 577 C C . GLY A 1 76 ? 4.409 -1.594 -9.304 1.00 86.75 76 GLY A C 1
ATOM 578 O O . GLY A 1 76 ? 4.744 -0.412 -9.255 1.00 86.75 76 GLY A O 1
ATOM 579 N N . GLY A 1 77 ? 3.546 -2.042 -10.215 1.00 86.19 77 GLY A N 1
ATOM 580 C CA . GLY A 1 77 ? 2.830 -1.161 -11.139 1.00 86.19 77 GLY A CA 1
ATOM 581 C C . GLY A 1 77 ? 1.528 -0.604 -10.558 1.00 86.19 77 GLY A C 1
ATOM 582 O O . GLY A 1 77 ? 1.160 -0.868 -9.412 1.00 86.19 77 GLY A O 1
ATOM 583 N N . ASP A 1 78 ? 0.791 0.131 -11.388 1.00 89.25 78 ASP A N 1
ATOM 584 C CA . ASP A 1 78 ? -0.605 0.471 -11.118 1.00 89.25 78 ASP A CA 1
ATOM 585 C C . ASP A 1 78 ? -1.467 -0.800 -11.099 1.00 89.25 78 ASP A C 1
ATOM 587 O O . ASP A 1 78 ? -1.632 -1.478 -12.113 1.00 89.25 78 ASP A O 1
ATOM 591 N N . VAL A 1 79 ? -2.018 -1.127 -9.929 1.00 86.31 79 VAL A N 1
ATOM 592 C CA . VAL A 1 79 ? -2.853 -2.316 -9.714 1.00 86.31 79 VAL A CA 1
ATOM 593 C C . VAL A 1 79 ? -4.279 -1.922 -9.353 1.00 86.31 79 VAL A C 1
ATOM 595 O O . VAL A 1 79 ? -4.518 -0.985 -8.595 1.00 86.31 79 VAL A O 1
ATOM 598 N N . THR A 1 80 ? -5.247 -2.684 -9.857 1.00 91.25 80 THR A N 1
ATOM 599 C CA . THR A 1 80 ? -6.678 -2.429 -9.619 1.00 91.25 80 THR A CA 1
ATOM 600 C C . THR A 1 80 ? -7.113 -2.730 -8.184 1.00 91.25 80 THR A C 1
ATOM 602 O O . THR A 1 80 ? -8.075 -2.145 -7.701 1.00 91.25 80 THR A O 1
ATOM 605 N N . HIS A 1 81 ? -6.408 -3.629 -7.487 1.00 90.19 81 HIS A N 1
ATOM 606 C CA . HIS A 1 81 ? -6.750 -4.063 -6.128 1.00 90.19 81 HIS A CA 1
ATOM 607 C C . HIS A 1 81 ? -5.518 -4.087 -5.206 1.00 90.19 81 HIS A C 1
ATOM 609 O O . HIS A 1 81 ? -5.073 -5.171 -4.818 1.00 90.19 81 HIS A O 1
ATOM 615 N N . PRO A 1 82 ? -4.968 -2.923 -4.809 1.00 91.00 82 PRO A N 1
ATOM 616 C CA . PRO A 1 82 ? -3.686 -2.843 -4.102 1.00 91.00 82 PRO A CA 1
ATOM 617 C C . PRO A 1 82 ? -3.598 -3.697 -2.834 1.00 91.00 82 PRO A C 1
ATOM 619 O O . PRO A 1 82 ? -2.592 -4.360 -2.600 1.00 91.00 82 PRO A O 1
ATOM 622 N N . LEU A 1 83 ? -4.683 -3.772 -2.055 1.00 90.56 83 LEU A N 1
ATOM 623 C CA . LEU A 1 83 ? -4.733 -4.564 -0.821 1.00 90.56 83 LEU A CA 1
ATOM 624 C C . LEU A 1 83 ? -4.473 -6.065 -1.040 1.00 90.56 83 LEU A C 1
ATOM 626 O O . LEU A 1 83 ? -3.979 -6.726 -0.136 1.00 90.56 83 LEU A O 1
ATOM 630 N N . ARG A 1 84 ? -4.744 -6.620 -2.231 1.00 90.69 84 ARG A N 1
ATOM 631 C CA . ARG A 1 84 ? -4.478 -8.045 -2.536 1.00 90.69 84 ARG A CA 1
ATOM 632 C C . ARG A 1 84 ? -2.987 -8.360 -2.716 1.00 90.69 84 ARG A C 1
ATOM 634 O O . ARG A 1 84 ? -2.585 -9.529 -2.640 1.00 90.69 84 ARG A O 1
ATOM 641 N N . HIS A 1 85 ? -2.186 -7.323 -2.947 1.00 91.12 85 HIS A N 1
ATOM 642 C CA . HIS A 1 85 ? -0.733 -7.394 -3.091 1.00 91.12 85 HIS A CA 1
ATOM 643 C C . HIS A 1 85 ? -0.007 -7.122 -1.769 1.00 91.12 85 HIS A C 1
ATOM 645 O O . HIS A 1 85 ? 1.218 -7.160 -1.723 1.00 91.12 85 HIS A O 1
ATOM 651 N N . ILE A 1 86 ? -0.745 -6.874 -0.686 1.00 91.69 86 ILE A N 1
ATOM 652 C CA . ILE A 1 86 ? -0.199 -6.604 0.640 1.00 91.69 86 ILE A CA 1
ATOM 653 C C . ILE A 1 86 ? -0.541 -7.784 1.545 1.00 91.69 86 ILE A C 1
ATOM 655 O O . ILE A 1 86 ? -1.687 -8.228 1.615 1.00 91.69 86 ILE A O 1
ATOM 659 N N . VAL A 1 87 ? 0.471 -8.325 2.211 1.00 91.38 87 VAL A N 1
ATOM 660 C CA . VAL A 1 87 ? 0.352 -9.494 3.081 1.00 91.38 87 VAL A CA 1
ATOM 661 C C . VAL A 1 87 ? 0.533 -9.051 4.519 1.00 91.38 87 VAL A C 1
ATOM 663 O O . VAL A 1 87 ? 1.513 -8.386 4.842 1.00 91.38 87 VAL A O 1
ATOM 666 N N . ILE A 1 88 ? -0.405 -9.438 5.380 1.00 88.69 88 ILE A N 1
ATOM 667 C CA . ILE A 1 88 ? -0.278 -9.286 6.829 1.00 88.69 88 ILE A CA 1
ATOM 668 C C . ILE A 1 88 ? 0.737 -10.306 7.334 1.00 88.69 88 ILE A C 1
ATOM 670 O O . ILE A 1 88 ? 0.631 -11.492 7.022 1.00 88.69 88 ILE A O 1
ATOM 674 N N . ASN A 1 89 ? 1.704 -9.845 8.122 1.00 82.12 89 ASN A N 1
ATOM 675 C CA . ASN A 1 89 ? 2.638 -10.707 8.820 1.00 82.12 89 ASN A CA 1
ATOM 676 C C . ASN A 1 89 ? 2.141 -10.957 10.258 1.00 82.12 89 ASN A C 1
ATOM 678 O O . ASN A 1 89 ? 2.259 -10.066 11.095 1.00 82.12 89 ASN A O 1
ATOM 682 N N . PRO A 1 90 ? 1.589 -12.141 10.579 1.00 66.00 90 PRO A N 1
ATOM 683 C CA . PRO A 1 90 ? 1.038 -12.415 11.906 1.00 66.00 90 PRO A CA 1
ATOM 684 C C . PRO A 1 90 ? 2.109 -12.627 12.989 1.00 66.00 90 PRO A C 1
ATOM 686 O O . PRO A 1 90 ? 1.769 -12.654 14.165 1.00 66.00 90 PRO A O 1
ATOM 689 N N . SER A 1 91 ? 3.388 -12.792 12.626 1.00 62.16 91 SER A N 1
ATOM 690 C CA . SER A 1 91 ? 4.478 -13.069 13.576 1.00 62.16 91 SER A CA 1
ATOM 691 C C . SER A 1 91 ? 5.106 -11.822 14.210 1.00 62.16 91 SER A C 1
ATOM 693 O O . SER A 1 91 ? 5.992 -11.946 15.050 1.00 62.16 91 SER A O 1
ATOM 695 N N . SER A 1 92 ? 4.665 -10.618 13.843 1.00 56.47 92 SER A N 1
ATOM 696 C CA . SER A 1 92 ? 5.229 -9.357 14.342 1.00 56.47 92 SER A CA 1
ATOM 697 C C . SER A 1 92 ? 4.517 -8.785 15.573 1.00 56.47 92 SER A C 1
ATOM 699 O O . SER A 1 92 ? 4.858 -7.693 16.017 1.00 56.47 92 SER A O 1
ATOM 701 N N . THR A 1 93 ? 3.536 -9.493 16.138 1.00 52.38 93 THR A N 1
ATOM 702 C CA . THR A 1 93 ? 2.866 -9.111 17.397 1.00 52.38 93 THR A CA 1
ATOM 703 C C . THR A 1 93 ? 3.749 -9.308 18.635 1.00 52.38 93 THR A C 1
ATOM 705 O O . THR A 1 93 ? 3.352 -8.941 19.736 1.00 52.38 93 THR A O 1
ATOM 708 N N . SER A 1 94 ? 4.965 -9.836 18.474 1.00 46.97 94 SER A N 1
ATOM 709 C CA . SER A 1 94 ? 5.942 -10.035 19.549 1.00 46.97 94 SER A CA 1
ATOM 710 C C . SER A 1 94 ? 7.017 -8.942 19.566 1.00 46.97 94 SER A C 1
ATOM 712 O O . SER A 1 94 ? 8.200 -9.233 19.433 1.00 46.97 94 SER A O 1
ATOM 714 N N . PHE A 1 95 ? 6.623 -7.679 19.727 1.00 46.81 95 PHE A N 1
ATOM 715 C CA . PHE A 1 95 ? 7.534 -6.665 20.272 1.00 46.81 95 PHE A CA 1
ATOM 716 C C . PHE A 1 95 ? 7.145 -6.412 21.734 1.00 46.81 95 PHE A C 1
ATOM 718 O O . PHE A 1 95 ? 6.569 -5.378 22.067 1.00 46.81 95 PHE A O 1
ATOM 725 N N . LEU A 1 96 ? 7.413 -7.414 22.577 1.00 42.34 96 LEU A N 1
ATOM 726 C CA . LEU A 1 96 ? 7.490 -7.309 24.037 1.00 42.34 96 LEU A CA 1
ATOM 727 C C . LEU A 1 96 ? 8.903 -7.692 24.472 1.00 42.34 96 LEU A C 1
ATOM 729 O O . LEU A 1 96 ? 9.409 -8.705 23.937 1.00 42.34 96 LEU A O 1
#

InterPro domains:
  IPR031307 Ninja family [PTHR31413] (4-92)
  IPR032308 Tify domain-binding domain [PF16135] (55-88)

Organism: Quercus suber (NCBI:txid58331)